Protein AF-A0A846BV62-F1 (afdb_monomer)

Sequence (103 aa):
MFRSAAAGIMDRGGANLGDKTLLDALVPAADAFEQTIKNGGNTQQSIDTAAKAAREQVEETKAWIAKRGRASYTGERSKDTYDAGAVAVATMFENVAAAWEKS

Mean predicted aligned error: 2.76 Å

pLDDT: mean 95.73, std 4.87, range [63.97, 98.69]

Solvent-accessible surface area (backbone atoms only — not comparable to full-atom values): 5158 Å² total; per-residue (Å²): 109,58,60,59,50,48,50,52,47,29,70,75,67,75,55,56,79,82,25,52,42,33,53,47,8,46,48,46,15,35,52,36,25,54,49,31,45,74,71,70,43,51,73,66,59,13,38,45,44,13,16,49,38,6,44,55,32,37,62,62,45,14,71,37,54,24,71,45,74,81,52,26,78,53,36,76,72,26,32,75,38,70,46,68,49,11,47,51,46,16,52,50,35,45,51,50,34,65,53,52,76,75,106

Radius of gyration: 14.0 Å; Cα contacts (8 Å, |Δi|>4): 159; chains: 1; bounding box: 35×24×35 Å

Foldseek 3Di:
DLVVVLVVCCVVFVDDAQQQALSLLSVQLVVQLVVCVVVVHDNLNSLVSSLVRLVVSQVVSLQGFHNDDPSNVVGNVSHNPGHPSSVVNSVVSVVVSVVVVVD

Nearest PDB structures (foldseek):
  3pnl-assembly1_B  TM=9.749E-01  e=7.934E-06  Escherichia coli K-12
  7w7h-assembly1_A  TM=8.579E-01  e=2.682E-01  Streptococcus suis 05ZYH33
  7w7h-assembly1_B  TM=8.682E-01  e=5.930E-01  Streptococcus suis 05ZYH33

Secondary structure (DSSP, 8-state):
-HHHHHHHHHHHH---TTSSSTHHHHHHHHHHHHHHHHTT--HHHHHHHHHHHHHHHHHHHTTSPP-STGGGGGGGGGTTS--HHHHHHHHHHHHHHHHHTT-

Structure (mmCIF, N/CA/C/O backbone):
data_AF-A0A846BV62-F1
#
_entry.id   AF-A0A846BV62-F1
#
loop_
_atom_site.group_PDB
_atom_site.id
_atom_site.type_symbol
_atom_site.label_atom_id
_atom_site.label_alt_id
_atom_site.label_comp_id
_atom_site.label_asym_id
_atom_site.label_entity_id
_atom_site.label_seq_id
_atom_site.pdbx_PDB_ins_code
_atom_site.Cartn_x
_atom_site.Cartn_y
_atom_site.Cartn_z
_atom_site.occupancy
_atom_site.B_iso_or_equiv
_atom_site.auth_seq_id
_atom_site.auth_comp_id
_atom_site.auth_asym_id
_atom_site.auth_atom_id
_atom_site.pdbx_PDB_model_num
ATOM 1 N N . MET A 1 1 ? -14.038 -4.929 -0.056 1.00 85.62 1 MET A N 1
ATOM 2 C CA . MET A 1 1 ? -13.861 -3.767 -0.959 1.00 85.62 1 MET A CA 1
ATOM 3 C C . MET A 1 1 ? -12.421 -3.663 -1.457 1.00 85.62 1 MET A C 1
ATOM 5 O O . MET A 1 1 ? -12.215 -3.833 -2.651 1.00 85.62 1 MET A O 1
ATOM 9 N N . PHE A 1 2 ? -11.428 -3.455 -0.581 1.00 92.88 2 PHE A N 1
ATOM 10 C CA . PHE A 1 2 ? -10.023 -3.263 -0.987 1.00 92.88 2 PHE A CA 1
ATOM 11 C C . PHE A 1 2 ? -9.422 -4.455 -1.744 1.00 92.88 2 PHE A C 1
ATOM 13 O O . PHE A 1 2 ? -8.813 -4.259 -2.792 1.00 92.88 2 PHE A O 1
ATOM 20 N N . ARG A 1 3 ? -9.688 -5.691 -1.299 1.00 94.31 3 ARG A N 1
ATOM 21 C CA . ARG A 1 3 ? -9.273 -6.912 -2.012 1.00 94.31 3 ARG A CA 1
ATOM 22 C C . ARG A 1 3 ? -9.745 -6.951 -3.460 1.00 94.31 3 ARG A C 1
ATOM 24 O O . ARG A 1 3 ? -8.968 -7.233 -4.363 1.00 94.31 3 ARG A O 1
ATOM 31 N N . SER A 1 4 ? -11.025 -6.661 -3.673 1.00 95.31 4 SER A N 1
ATOM 32 C CA . SER A 1 4 ? -11.635 -6.661 -5.002 1.00 95.31 4 SER A CA 1
ATOM 33 C C . SER A 1 4 ? -11.064 -5.546 -5.876 1.00 95.31 4 SER A C 1
ATOM 35 O O . SER A 1 4 ? -10.833 -5.769 -7.059 1.00 95.31 4 SER A O 1
ATOM 37 N N . ALA A 1 5 ? -10.783 -4.372 -5.298 1.00 94.56 5 ALA A N 1
ATOM 38 C CA . ALA A 1 5 ? -10.101 -3.292 -6.006 1.00 94.56 5 ALA A CA 1
ATOM 39 C C . ALA A 1 5 ? -8.691 -3.716 -6.450 1.00 94.56 5 ALA A C 1
ATOM 41 O O . ALA A 1 5 ? -8.346 -3.545 -7.616 1.00 94.56 5 ALA A O 1
ATOM 42 N N . ALA A 1 6 ? -7.909 -4.339 -5.561 1.00 95.44 6 ALA A N 1
ATOM 43 C CA . ALA A 1 6 ? -6.589 -4.859 -5.906 1.00 95.44 6 ALA A CA 1
ATOM 44 C C . ALA A 1 6 ? -6.662 -5.922 -7.013 1.00 95.44 6 ALA A C 1
ATOM 46 O O . ALA A 1 6 ? -5.917 -5.836 -7.985 1.00 95.44 6 ALA A O 1
ATOM 47 N N . ALA A 1 7 ? -7.599 -6.873 -6.915 1.00 95.62 7 ALA A N 1
ATOM 48 C 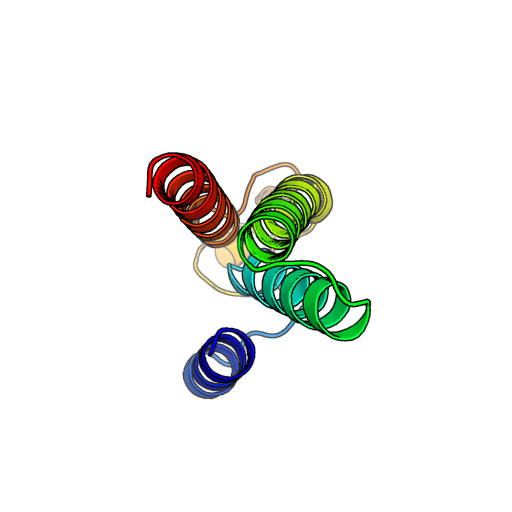CA . ALA A 1 7 ? -7.826 -7.890 -7.943 1.00 95.62 7 ALA A CA 1
ATOM 49 C C . ALA A 1 7 ? -8.169 -7.277 -9.309 1.00 95.62 7 ALA A C 1
ATOM 51 O O . ALA A 1 7 ? -7.576 -7.658 -10.312 1.00 95.62 7 ALA A O 1
ATOM 52 N N . GLY A 1 8 ? -9.059 -6.281 -9.347 1.00 96.69 8 GLY A N 1
ATOM 53 C CA . GLY A 1 8 ? -9.401 -5.587 -10.590 1.00 96.69 8 GLY A CA 1
ATOM 54 C C . GLY A 1 8 ? -8.225 -4.812 -11.195 1.00 96.69 8 GLY A C 1
ATOM 55 O O . GLY A 1 8 ? -8.078 -4.765 -12.415 1.00 96.69 8 GLY A O 1
ATOM 56 N N . ILE A 1 9 ? -7.359 -4.224 -10.363 1.00 95.44 9 ILE A N 1
ATOM 57 C CA . ILE A 1 9 ? -6.149 -3.536 -10.838 1.00 95.44 9 ILE A CA 1
ATOM 58 C C . ILE A 1 9 ? -5.123 -4.539 -11.377 1.00 95.44 9 ILE A C 1
ATOM 60 O O . ILE A 1 9 ? -4.536 -4.281 -12.428 1.00 95.44 9 ILE A O 1
ATOM 64 N N . MET A 1 10 ? -4.930 -5.675 -10.700 1.00 95.38 10 MET A N 1
ATOM 65 C CA . MET A 1 10 ? -4.061 -6.761 -11.169 1.00 95.38 10 MET A CA 1
ATOM 66 C C . MET A 1 10 ? -4.530 -7.297 -12.526 1.00 95.38 10 MET A C 1
ATOM 68 O O . MET A 1 10 ? -3.737 -7.350 -13.463 1.00 95.38 10 MET A O 1
ATOM 72 N N . ASP A 1 11 ? -5.825 -7.596 -12.659 1.00 96.12 11 ASP A N 1
ATOM 73 C CA . ASP A 1 11 ? -6.426 -8.111 -13.896 1.00 96.12 11 ASP A CA 1
ATOM 74 C C . ASP A 1 11 ? -6.290 -7.120 -15.064 1.00 96.12 11 ASP A C 1
ATOM 76 O O . ASP A 1 11 ? -5.852 -7.472 -16.159 1.00 96.12 11 ASP A O 1
ATOM 80 N N . ARG A 1 12 ? -6.567 -5.834 -14.819 1.00 94.75 12 ARG A N 1
ATOM 81 C CA . ARG A 1 12 ? -6.469 -4.797 -15.856 1.00 94.75 12 ARG A CA 1
ATOM 82 C C . ARG A 1 12 ? -5.029 -4.437 -16.227 1.00 94.75 12 ARG A C 1
ATOM 84 O O . ARG A 1 12 ? -4.763 -4.095 -17.378 1.00 94.75 12 ARG A O 1
ATOM 91 N N . GLY A 1 13 ? -4.133 -4.389 -15.244 1.00 89.94 13 GLY A N 1
ATOM 92 C CA . GLY A 1 13 ? -2.787 -3.831 -15.383 1.00 89.94 13 GLY A CA 1
ATOM 93 C C . GLY A 1 13 ? -1.681 -4.863 -15.600 1.00 89.94 13 GLY A C 1
ATOM 94 O O . GLY A 1 13 ? -0.580 -4.484 -15.998 1.00 89.94 13 GLY A O 1
ATOM 95 N N . GLY A 1 14 ? -1.939 -6.145 -15.321 1.00 92.06 14 GLY A N 1
ATOM 96 C CA . GLY A 1 14 ? -0.954 -7.229 -15.405 1.00 92.06 14 GLY A CA 1
ATOM 97 C C . GLY A 1 14 ? 0.235 -7.088 -14.443 1.00 92.06 14 GLY A C 1
ATOM 98 O O . GLY A 1 14 ? 1.265 -7.742 -14.637 1.00 92.06 14 GLY A O 1
ATOM 99 N N . ALA A 1 15 ? 0.125 -6.198 -13.455 1.00 94.81 15 ALA A N 1
ATOM 100 C CA . ALA A 1 15 ? 1.103 -6.017 -12.391 1.00 94.81 15 ALA A CA 1
ATOM 101 C C . ALA A 1 15 ? 0.781 -6.953 -11.222 1.00 94.81 15 ALA A C 1
ATOM 103 O O . ALA A 1 15 ? -0.386 -7.233 -10.957 1.00 94.81 15 ALA A O 1
ATOM 104 N N . ASN A 1 16 ? 1.818 -7.403 -10.526 1.00 95.38 16 ASN A N 1
ATOM 105 C CA . ASN A 1 16 ? 1.723 -8.266 -9.354 1.00 95.38 16 ASN A CA 1
ATOM 106 C C . ASN A 1 16 ? 2.412 -7.618 -8.148 1.00 95.38 16 ASN A C 1
ATOM 108 O O . ASN A 1 16 ? 3.124 -6.620 -8.278 1.00 95.38 16 ASN A O 1
ATOM 112 N N . LEU A 1 17 ? 2.235 -8.223 -6.972 1.00 96.25 17 LEU A N 1
ATOM 113 C CA . LEU A 1 17 ? 3.092 -7.924 -5.826 1.00 96.25 17 LEU A CA 1
ATOM 114 C C . LEU A 1 17 ? 4.564 -8.176 -6.173 1.00 96.25 17 LEU A C 1
ATOM 116 O O . LEU A 1 17 ? 4.903 -9.166 -6.825 1.00 96.25 17 LEU A O 1
ATOM 120 N N . GLY A 1 18 ? 5.437 -7.281 -5.725 1.00 96.56 18 GLY A N 1
ATOM 121 C CA . GLY A 1 18 ? 6.864 -7.310 -6.024 1.00 96.56 18 GLY A CA 1
ATOM 122 C C . GLY A 1 18 ? 7.254 -6.612 -7.329 1.00 96.56 18 GLY A C 1
ATOM 123 O O . GLY A 1 18 ? 8.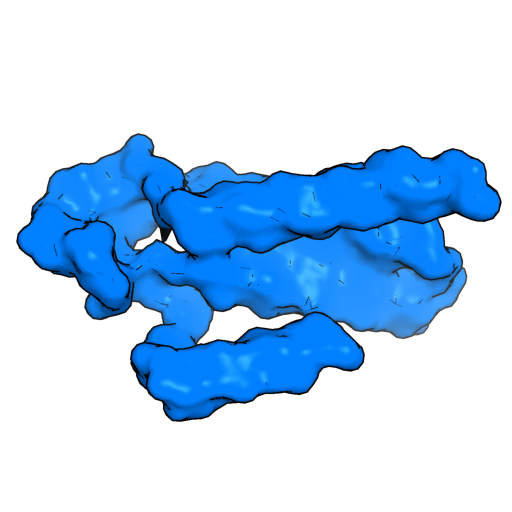428 -6.677 -7.709 1.00 96.56 18 GLY A O 1
ATOM 124 N N . ASP A 1 19 ? 6.313 -5.972 -8.032 1.00 97.25 19 ASP A N 1
ATOM 125 C CA . ASP A 1 19 ? 6.594 -5.223 -9.267 1.00 97.25 19 ASP A CA 1
ATOM 126 C C . ASP A 1 19 ? 6.975 -3.753 -9.025 1.00 97.25 19 ASP A C 1
ATOM 128 O O . ASP A 1 19 ? 7.374 -3.072 -9.979 1.00 97.25 19 ASP A O 1
ATOM 132 N N . LYS A 1 20 ? 6.901 -3.291 -7.766 1.00 97.69 20 LYS A N 1
ATOM 133 C CA . LYS A 1 20 ? 7.092 -1.902 -7.324 1.00 97.69 20 LYS A CA 1
ATOM 134 C C . LYS A 1 20 ? 6.053 -0.977 -7.958 1.00 97.69 20 LYS A C 1
ATOM 136 O O . LYS A 1 20 ? 6.350 -0.156 -8.824 1.00 97.69 20 LYS A O 1
ATOM 141 N N . THR A 1 21 ? 4.809 -1.166 -7.543 1.00 97.75 21 THR A N 1
ATOM 142 C CA . THR A 1 21 ? 3.633 -0.423 -8.000 1.00 97.75 21 THR A CA 1
ATOM 143 C C . THR A 1 21 ? 2.712 -0.099 -6.825 1.00 97.75 21 THR A C 1
ATOM 145 O O . THR A 1 21 ? 2.919 -0.554 -5.702 1.00 97.75 21 THR A O 1
ATOM 148 N N . LEU A 1 22 ? 1.605 0.598 -7.098 1.00 97.31 22 LEU A N 1
ATOM 149 C CA . LEU A 1 22 ? 0.557 0.856 -6.106 1.00 97.31 22 LEU A CA 1
ATOM 150 C C . LEU A 1 22 ? 0.029 -0.410 -5.406 1.00 97.31 22 LEU A C 1
ATOM 152 O O . LEU A 1 22 ? -0.470 -0.320 -4.286 1.00 97.31 22 LEU A O 1
ATOM 156 N N . LEU A 1 23 ? 0.110 -1.578 -6.058 1.00 98.19 23 LEU A N 1
ATOM 157 C CA . LEU A 1 23 ? -0.349 -2.849 -5.493 1.00 98.19 23 LEU A CA 1
ATOM 158 C C . LEU A 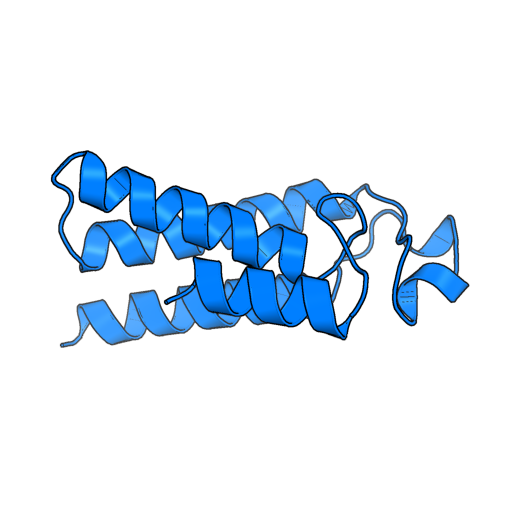1 23 ? 0.443 -3.240 -4.246 1.00 98.19 23 LEU A C 1
ATOM 160 O O . LEU A 1 23 ? -0.140 -3.815 -3.329 1.00 98.19 23 LEU A O 1
ATOM 164 N N . ASP A 1 24 ? 1.724 -2.873 -4.193 1.00 98.25 24 ASP A N 1
ATOM 165 C CA . ASP A 1 24 ? 2.606 -3.171 -3.065 1.00 98.25 24 ASP A CA 1
ATOM 166 C C . ASP A 1 24 ? 2.215 -2.390 -1.803 1.00 98.25 24 ASP A C 1
ATOM 168 O O . ASP A 1 24 ? 2.505 -2.828 -0.701 1.00 98.25 24 ASP A O 1
ATOM 172 N N . ALA A 1 25 ? 1.471 -1.288 -1.937 1.00 98.38 25 ALA A N 1
ATOM 173 C CA . ALA A 1 25 ? 0.834 -0.619 -0.803 1.00 98.38 25 ALA A CA 1
ATOM 174 C C . ALA A 1 25 ? -0.614 -1.096 -0.585 1.00 98.38 25 ALA A C 1
ATOM 176 O O . ALA A 1 25 ? -1.039 -1.316 0.548 1.00 98.38 25 ALA A O 1
ATOM 177 N N . LEU A 1 26 ? -1.389 -1.270 -1.663 1.00 98.44 26 LEU A N 1
ATOM 178 C CA . LEU A 1 26 ? -2.823 -1.568 -1.580 1.00 98.44 26 LEU A CA 1
ATOM 179 C C . LEU A 1 26 ? -3.118 -2.968 -1.028 1.00 98.44 26 LEU A C 1
ATOM 181 O O . LEU A 1 26 ? -4.062 -3.126 -0.252 1.00 98.44 26 LEU 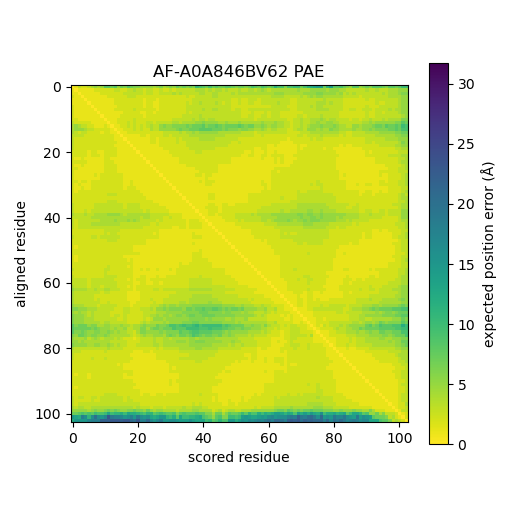A O 1
ATOM 185 N N . VAL A 1 27 ? -2.363 -3.987 -1.445 1.00 98.31 27 VAL A N 1
ATOM 186 C CA . VAL A 1 27 ? -2.616 -5.364 -1.000 1.00 98.31 27 VAL A CA 1
ATOM 187 C C . VAL A 1 27 ? -2.267 -5.535 0.480 1.00 98.31 27 VAL A C 1
ATOM 189 O O . VAL A 1 27 ? -3.147 -5.995 1.208 1.00 98.31 27 VAL A O 1
ATOM 192 N N . PRO A 1 28 ? -1.099 -5.082 0.976 1.00 98.38 28 PRO A N 1
ATOM 193 C CA . PRO A 1 28 ? -0.788 -5.172 2.403 1.00 98.38 28 PRO A CA 1
ATOM 194 C C . PRO A 1 28 ? -1.738 -4.348 3.278 1.00 98.38 28 PRO A C 1
ATOM 196 O O . PRO A 1 28 ? -2.109 -4.790 4.364 1.00 98.38 28 PRO A O 1
ATOM 199 N N . ALA A 1 29 ? -2.224 -3.202 2.790 1.00 98.44 29 ALA A N 1
ATOM 200 C CA . ALA A 1 29 ? -3.283 -2.452 3.466 1.00 98.44 29 ALA A CA 1
ATOM 201 C C . ALA A 1 29 ? -4.593 -3.254 3.567 1.00 98.44 29 ALA A C 1
ATOM 203 O O . ALA A 1 29 ? -5.228 -3.283 4.622 1.00 98.44 29 ALA A O 1
ATOM 204 N N . ALA A 1 30 ? -4.994 -3.933 2.486 1.00 98.12 30 ALA A N 1
ATOM 205 C CA . ALA A 1 30 ? -6.172 -4.797 2.480 1.00 98.12 30 ALA A CA 1
ATOM 206 C C . ALA A 1 30 ? -6.009 -6.005 3.419 1.00 98.12 30 ALA A C 1
ATOM 208 O O . ALA A 1 30 ? -6.949 -6.337 4.142 1.00 98.12 30 ALA A O 1
ATOM 209 N N . ASP A 1 31 ? -4.826 -6.629 3.436 1.00 98.19 31 ASP A N 1
ATOM 210 C CA . ASP A 1 31 ? -4.482 -7.729 4.346 1.00 98.19 31 ASP A CA 1
ATOM 211 C C . ASP A 1 31 ? -4.598 -7.288 5.808 1.00 98.19 31 ASP A C 1
ATOM 213 O O . ASP A 1 31 ? -5.298 -7.927 6.596 1.00 98.19 31 ASP A O 1
ATOM 217 N N . ALA A 1 32 ? -3.969 -6.162 6.152 1.00 98.25 32 ALA A N 1
ATOM 218 C CA . ALA A 1 32 ? -3.996 -5.594 7.493 1.00 98.25 32 ALA A CA 1
ATOM 219 C C . ALA A 1 32 ? -5.420 -5.241 7.943 1.00 98.25 32 ALA A C 1
ATOM 221 O O . ALA A 1 32 ? -5.828 -5.617 9.042 1.00 98.25 32 ALA A O 1
ATOM 222 N N . PHE A 1 33 ? -6.202 -4.586 7.079 1.00 97.81 33 PHE A N 1
ATOM 223 C CA . PHE A 1 33 ? -7.600 -4.264 7.360 1.00 97.81 33 PHE A CA 1
ATOM 224 C C . PHE A 1 33 ? -8.416 -5.525 7.680 1.00 97.81 33 PHE A C 1
ATOM 226 O O . PHE A 1 33 ? -9.097 -5.601 8.703 1.00 97.81 33 PHE A O 1
ATOM 233 N N . GLU A 1 34 ? -8.351 -6.533 6.806 1.00 97.44 34 GLU A N 1
ATOM 234 C CA . GLU A 1 34 ? -9.111 -7.776 6.961 1.00 97.44 34 GLU A CA 1
ATOM 235 C C . GLU A 1 34 ? -8.673 -8.562 8.200 1.00 97.44 34 GLU A C 1
ATOM 237 O O . GLU A 1 34 ? -9.515 -9.147 8.884 1.00 97.44 34 GLU A O 1
ATOM 242 N N . GLN A 1 35 ? -7.375 -8.570 8.508 1.00 98.12 35 GLN A N 1
ATOM 243 C CA . GLN 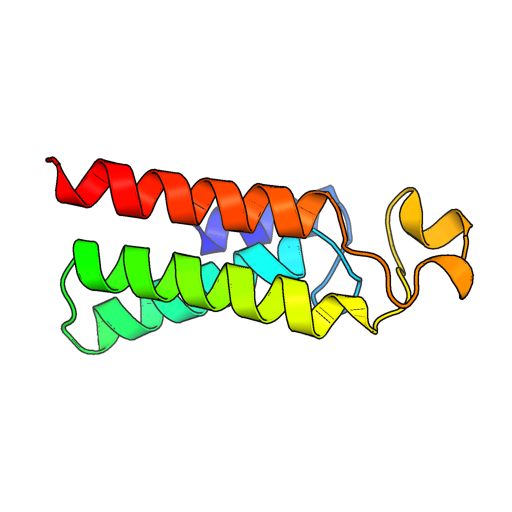A 1 35 ? -6.844 -9.254 9.679 1.00 98.12 35 GLN A CA 1
ATOM 244 C C . GLN A 1 35 ? -7.288 -8.584 10.983 1.00 98.12 35 GLN A C 1
ATOM 246 O O . GLN A 1 35 ? -7.678 -9.286 11.917 1.00 98.12 35 GLN A O 1
ATOM 251 N N . THR A 1 36 ? -7.287 -7.250 11.051 1.00 98.19 36 THR A N 1
ATOM 252 C CA . THR A 1 36 ? -7.752 -6.523 12.240 1.00 98.19 36 THR A CA 1
ATOM 253 C C . THR A 1 36 ? -9.234 -6.783 12.504 1.00 98.19 36 THR A C 1
ATOM 255 O O . THR A 1 36 ? -9.591 -7.113 13.635 1.00 98.19 36 THR A O 1
ATOM 258 N N . ILE A 1 37 ? -10.082 -6.762 11.468 1.00 96.62 37 ILE A N 1
ATOM 259 C CA . ILE A 1 37 ? -11.505 -7.120 11.599 1.00 96.62 37 ILE A CA 1
ATOM 260 C C . ILE A 1 37 ? -11.672 -8.569 12.081 1.00 96.62 37 ILE A C 1
ATOM 262 O O . ILE A 1 37 ? -12.437 -8.825 13.010 1.00 96.62 37 ILE A O 1
ATOM 266 N N . LYS A 1 38 ? -10.942 -9.528 11.490 1.00 97.38 38 LYS A N 1
ATOM 267 C CA . LYS A 1 38 ? -10.993 -10.945 11.906 1.00 97.38 38 LYS A CA 1
ATOM 268 C C . LYS A 1 38 ? -10.601 -11.143 13.370 1.00 97.38 38 LYS A C 1
ATOM 270 O O . LYS A 1 38 ? -11.139 -12.030 14.024 1.00 97.38 38 LYS A O 1
ATOM 275 N N . ASN A 1 39 ? -9.700 -10.309 13.880 1.00 97.94 39 ASN A N 1
ATOM 276 C CA . ASN A 1 39 ? -9.237 -10.342 15.264 1.00 97.94 39 ASN A CA 1
ATOM 277 C C . ASN A 1 39 ? -10.162 -9.580 16.237 1.00 97.94 39 ASN A C 1
ATOM 279 O O . ASN A 1 39 ? -9.807 -9.411 17.401 1.00 97.94 39 ASN A O 1
ATOM 283 N N . GLY A 1 40 ? -11.334 -9.118 15.787 1.00 97.69 40 GLY A N 1
ATOM 284 C CA . GLY A 1 40 ? -12.302 -8.396 16.617 1.00 97.69 40 GLY A CA 1
ATOM 285 C C . GLY A 1 40 ? -12.002 -6.906 16.789 1.00 97.69 40 GLY A C 1
ATOM 286 O O . GLY A 1 40 ? -12.607 -6.261 17.644 1.00 97.69 40 GLY A O 1
ATOM 287 N N . GLY A 1 41 ? -11.082 -6.351 15.997 1.00 96.94 41 GLY A N 1
ATOM 288 C CA . GLY A 1 41 ? -10.835 -4.915 15.958 1.00 96.94 41 GLY A CA 1
ATOM 289 C C . GLY A 1 41 ? -12.019 -4.150 15.369 1.00 96.94 41 GLY A C 1
ATOM 290 O O . GLY A 1 41 ? -12.778 -4.662 14.544 1.00 96.94 41 GLY A O 1
ATOM 291 N N . ASN A 1 42 ? -12.180 -2.901 15.795 1.00 95.44 42 ASN A N 1
ATOM 292 C CA . ASN A 1 42 ? -13.220 -2.023 15.271 1.00 95.44 42 ASN A CA 1
ATOM 293 C C . ASN A 1 42 ? -12.804 -1.375 13.934 1.00 95.44 42 ASN A C 1
ATOM 295 O O . ASN A 1 42 ? -11.686 -1.558 13.439 1.00 95.44 42 ASN A O 1
ATOM 299 N N . THR A 1 43 ? -13.718 -0.609 13.333 1.00 94.06 43 THR A N 1
ATOM 300 C CA . THR A 1 43 ? -13.485 0.048 12.041 1.00 94.06 43 THR A CA 1
ATOM 301 C C . THR A 1 43 ? -12.295 1.005 12.076 1.00 94.06 43 THR A C 1
ATOM 303 O O . THR A 1 43 ? -11.446 0.905 11.195 1.00 94.06 43 THR A O 1
ATOM 306 N N . GLN A 1 44 ? -12.189 1.865 13.096 1.00 95.88 44 GLN A N 1
ATOM 307 C CA . GLN A 1 44 ? -11.077 2.813 13.231 1.00 95.88 44 GLN A CA 1
ATOM 308 C C . GLN A 1 44 ? -9.734 2.075 13.281 1.00 95.88 44 GLN A C 1
ATOM 310 O O . GLN A 1 44 ? -8.877 2.297 12.433 1.00 95.88 44 GLN A O 1
ATOM 315 N N . GLN A 1 45 ? -9.604 1.096 14.181 1.00 97.31 45 GLN A N 1
ATOM 316 C CA . GLN A 1 45 ? -8.395 0.276 14.316 1.00 97.31 45 GLN A CA 1
ATOM 317 C C . GLN A 1 45 ? -8.014 -0.412 13.001 1.00 97.31 45 GLN A C 1
ATOM 319 O O . GLN A 1 45 ? -6.834 -0.539 12.670 1.00 97.31 45 GLN A O 1
ATOM 324 N N . SER A 1 46 ? -9.011 -0.872 12.244 1.00 97.62 46 SER A N 1
ATOM 325 C CA . SER A 1 46 ? -8.788 -1.552 10.968 1.00 97.62 46 SER A CA 1
ATOM 326 C C . SER A 1 46 ? -8.274 -0.596 9.894 1.00 97.62 46 SER A C 1
ATOM 328 O O . SER A 1 46 ? -7.368 -0.962 9.147 1.00 97.62 46 SER A O 1
ATOM 330 N N . ILE A 1 47 ? -8.802 0.630 9.837 1.00 97.19 47 ILE A N 1
ATOM 331 C CA . ILE A 1 47 ? -8.335 1.673 8.915 1.00 97.19 47 ILE A CA 1
ATOM 332 C C . ILE A 1 47 ? -6.926 2.146 9.306 1.00 97.19 47 ILE A C 1
ATOM 334 O O . ILE A 1 47 ? -6.065 2.238 8.432 1.00 97.19 47 ILE A O 1
ATOM 338 N N . ASP A 1 48 ? -6.654 2.356 10.597 1.00 98.12 48 ASP A N 1
ATOM 339 C CA . ASP A 1 48 ? -5.334 2.782 11.084 1.00 98.12 48 ASP A CA 1
ATOM 340 C C . ASP A 1 48 ? -4.253 1.747 10.762 1.00 98.12 48 ASP A C 1
ATOM 342 O O . ASP A 1 48 ? -3.173 2.078 10.266 1.00 98.12 48 ASP A O 1
ATOM 346 N N . THR A 1 49 ? -4.556 0.465 10.992 1.00 98.25 49 THR A N 1
ATOM 347 C CA . THR A 1 49 ? -3.620 -0.627 10.690 1.00 98.25 49 THR A CA 1
ATOM 348 C C . THR A 1 49 ? -3.383 -0.735 9.181 1.00 98.25 49 THR A C 1
ATOM 350 O O . THR A 1 49 ? -2.251 -0.957 8.755 1.00 98.25 49 THR A O 1
ATOM 353 N N . ALA A 1 50 ? -4.418 -0.527 8.361 1.00 98.38 50 ALA A N 1
ATOM 354 C CA . ALA A 1 50 ? -4.291 -0.507 6.906 1.00 98.38 50 ALA A CA 1
ATOM 355 C C . ALA A 1 50 ? -3.402 0.646 6.414 1.00 98.38 50 ALA A C 1
ATOM 357 O O . ALA A 1 50 ? -2.523 0.427 5.580 1.00 98.38 50 ALA A O 1
ATOM 358 N N . ALA A 1 51 ? -3.586 1.855 6.958 1.00 98.56 51 ALA A N 1
ATOM 359 C CA . ALA A 1 51 ? -2.75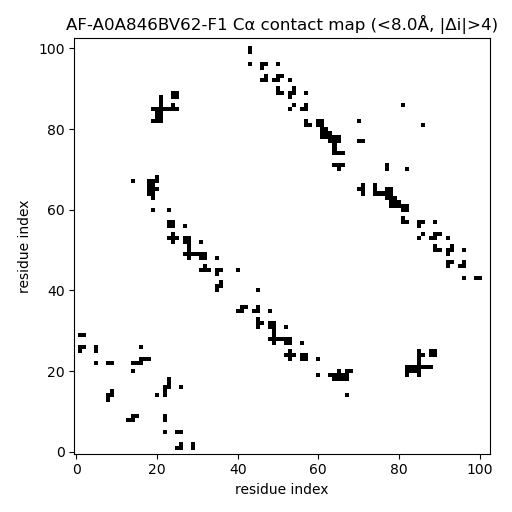8 3.018 6.643 1.00 98.56 51 ALA A CA 1
ATOM 360 C C . ALA A 1 51 ? -1.290 2.791 7.014 1.00 98.56 51 ALA A C 1
ATOM 362 O O . ALA A 1 51 ? -0.396 3.028 6.198 1.00 98.56 51 ALA A O 1
ATOM 363 N N . LYS A 1 52 ? -1.044 2.247 8.211 1.00 98.69 52 LYS A N 1
ATOM 364 C CA . LYS A 1 52 ? 0.300 1.887 8.664 1.00 98.69 52 LYS A CA 1
ATOM 365 C C . LYS A 1 52 ? 0.953 0.854 7.741 1.00 98.69 52 LYS A C 1
ATOM 367 O O . LYS A 1 52 ? 2.070 1.083 7.286 1.00 98.69 52 LYS A O 1
ATOM 372 N N . ALA A 1 53 ? 0.249 -0.230 7.414 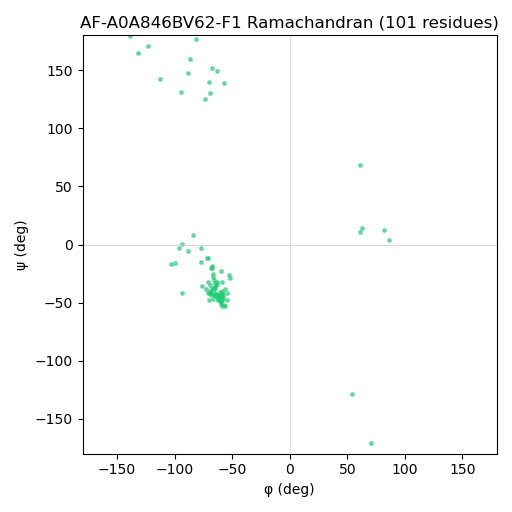1.00 98.62 53 ALA A N 1
ATOM 373 C CA . ALA A 1 53 ? 0.768 -1.277 6.535 1.00 98.62 53 ALA A CA 1
ATOM 374 C C . ALA A 1 53 ? 1.106 -0.743 5.132 1.00 98.62 53 ALA A C 1
ATOM 376 O O . ALA A 1 53 ? 2.155 -1.071 4.581 1.00 98.62 53 ALA A O 1
ATOM 377 N N . ALA A 1 54 ? 0.261 0.133 4.573 1.00 98.62 54 ALA A N 1
ATOM 378 C CA . ALA A 1 54 ? 0.542 0.793 3.300 1.00 98.62 54 ALA A CA 1
ATOM 379 C C . ALA A 1 54 ? 1.836 1.622 3.362 1.00 98.62 54 ALA A C 1
ATOM 381 O O . ALA A 1 54 ? 2.674 1.530 2.466 1.00 98.62 54 ALA A O 1
ATOM 382 N N . ARG A 1 55 ? 2.013 2.425 4.421 1.00 98.62 55 ARG A N 1
ATOM 383 C CA . ARG A 1 55 ? 3.191 3.287 4.601 1.00 98.62 55 ARG A CA 1
ATOM 384 C C . ARG A 1 55 ? 4.475 2.486 4.798 1.00 98.62 55 ARG A C 1
ATOM 386 O O . ARG A 1 55 ? 5.485 2.820 4.186 1.00 98.62 55 ARG A O 1
ATOM 393 N N . GLU A 1 56 ? 4.439 1.435 5.610 1.00 98.56 56 GLU A N 1
ATOM 394 C CA . GLU A 1 56 ? 5.594 0.555 5.830 1.00 98.56 56 GLU A CA 1
ATOM 395 C C . GLU A 1 56 ? 6.069 -0.074 4.514 1.00 98.56 56 GLU A C 1
ATOM 397 O O . GLU A 1 56 ? 7.267 -0.100 4.232 1.00 98.56 56 GLU A O 1
ATOM 402 N N . GLN A 1 57 ? 5.135 -0.471 3.651 1.00 98.06 57 GLN A N 1
ATOM 403 C CA . GLN A 1 57 ? 5.459 -1.036 2.342 1.00 98.06 57 GLN A CA 1
ATOM 404 C C . GLN A 1 57 ? 6.018 -0.015 1.351 1.00 98.06 57 GLN A C 1
ATOM 406 O O . GLN A 1 57 ? 6.889 -0.343 0.545 1.00 98.06 57 GLN A O 1
ATOM 411 N N . VAL A 1 58 ? 5.600 1.252 1.419 1.00 98.31 58 VAL A N 1
ATOM 412 C CA . VAL A 1 58 ? 6.249 2.321 0.639 1.00 98.31 58 VAL A CA 1
ATOM 413 C C . VAL A 1 58 ? 7.736 2.435 0.991 1.00 98.31 58 VAL A C 1
ATOM 415 O O . VAL A 1 58 ? 8.564 2.591 0.091 1.00 98.31 58 VAL A O 1
ATOM 418 N N . GLU A 1 59 ? 8.089 2.336 2.275 1.00 98.12 59 GLU A N 1
ATOM 419 C CA . GLU A 1 59 ? 9.492 2.377 2.703 1.00 98.12 59 GLU A CA 1
ATOM 420 C C . GLU A 1 59 ? 10.250 1.105 2.306 1.00 98.12 59 GLU A C 1
ATOM 422 O O . GLU A 1 59 ? 11.366 1.199 1.795 1.00 98.12 59 GLU A O 1
ATOM 427 N N . GLU A 1 60 ? 9.641 -0.074 2.458 1.00 97.69 60 GLU A N 1
ATOM 428 C CA . GLU A 1 60 ? 10.253 -1.349 2.063 1.00 97.69 60 GLU A CA 1
ATOM 429 C C . GLU A 1 60 ? 10.559 -1.391 0.556 1.00 97.69 60 GLU A C 1
ATOM 431 O O . GLU A 1 60 ? 11.678 -1.697 0.128 1.00 97.69 60 GLU A O 1
ATOM 436 N N . THR A 1 61 ? 9.582 -1.005 -0.266 1.00 97.50 61 THR A N 1
ATOM 437 C CA . THR A 1 61 ? 9.684 -1.053 -1.731 1.00 97.50 61 THR A CA 1
ATOM 438 C C . THR A 1 61 ? 10.630 -0.001 -2.314 1.00 97.50 61 THR A C 1
ATOM 440 O O . THR A 1 61 ? 11.019 -0.086 -3.487 1.00 97.50 61 THR A O 1
ATOM 443 N N . LYS A 1 62 ? 11.079 0.978 -1.517 1.00 97.19 62 LYS A N 1
ATOM 444 C CA . LYS A 1 62 ? 12.057 1.991 -1.937 1.00 97.19 62 LYS A CA 1
ATOM 445 C C . LYS A 1 62 ? 13.332 1.349 -2.485 1.00 97.19 62 LYS A C 1
ATOM 447 O O . LYS A 1 62 ? 13.805 1.763 -3.540 1.00 97.19 62 LYS A O 1
ATOM 452 N N . ALA A 1 63 ? 13.826 0.289 -1.848 1.00 97.06 63 ALA A N 1
ATOM 453 C CA . ALA A 1 63 ? 15.047 -0.413 -2.253 1.00 97.06 63 ALA A CA 1
ATOM 454 C C . ALA A 1 63 ? 14.866 -1.343 -3.472 1.00 97.06 63 ALA A C 1
ATOM 456 O O . ALA A 1 63 ? 15.831 -1.967 -3.921 1.00 97.06 63 ALA A O 1
ATOM 457 N N . TRP A 1 64 ? 13.648 -1.480 -4.004 1.00 97.62 64 TRP A N 1
ATOM 458 C CA . TRP A 1 64 ? 13.355 -2.387 -5.117 1.00 97.62 64 TRP A CA 1
ATOM 459 C C . TRP A 1 64 ? 13.598 -1.730 -6.478 1.00 97.62 64 TRP A C 1
ATOM 461 O O . TRP A 1 64 ? 13.560 -0.506 -6.619 1.00 97.62 64 TRP A O 1
ATOM 471 N N . ILE A 1 65 ? 13.778 -2.560 -7.501 1.00 97.50 65 ILE A N 1
ATOM 472 C CA . ILE A 1 65 ? 13.816 -2.142 -8.906 1.00 97.50 65 ILE A CA 1
ATOM 473 C C . ILE A 1 65 ? 12.417 -2.312 -9.497 1.00 97.50 65 ILE A C 1
ATOM 475 O O . ILE A 1 65 ? 11.802 -3.369 -9.345 1.00 97.50 65 ILE A O 1
ATOM 479 N N . ALA A 1 66 ? 11.921 -1.286 -10.185 1.00 96.69 66 ALA A N 1
ATOM 480 C CA . ALA A 1 66 ? 10.610 -1.326 -10.815 1.00 96.69 66 ALA A CA 1
ATOM 481 C C . ALA A 1 66 ? 10.562 -2.293 -11.999 1.00 96.69 66 ALA A C 1
ATOM 483 O O . ALA A 1 66 ? 11.382 -2.219 -12.915 1.00 96.69 66 ALA A O 1
ATOM 484 N N . LYS A 1 67 ? 9.549 -3.166 -12.011 1.00 96.31 67 LYS A N 1
ATOM 485 C CA . LYS A 1 67 ? 9.313 -4.143 -13.089 1.00 96.31 67 LYS A CA 1
ATOM 486 C C . LYS A 1 67 ? 8.174 -3.728 -14.018 1.00 96.31 67 LYS A C 1
ATOM 488 O O . LYS A 1 67 ? 8.067 -4.242 -15.131 1.00 96.31 67 LYS A O 1
ATOM 493 N N . ARG A 1 68 ? 7.328 -2.789 -13.583 1.00 94.31 68 ARG A N 1
ATOM 494 C CA . ARG A 1 68 ? 6.162 -2.292 -14.327 1.00 94.31 68 ARG A CA 1
ATOM 495 C C . ARG A 1 68 ? 6.093 -0.763 -14.348 1.00 94.31 68 ARG A C 1
ATOM 497 O O . ARG A 1 68 ? 6.734 -0.071 -13.561 1.00 94.31 68 ARG A O 1
ATOM 504 N N . GLY A 1 69 ? 5.266 -0.240 -15.254 1.00 91.19 69 GLY A N 1
ATOM 505 C CA . GLY A 1 69 ? 5.003 1.194 -15.385 1.00 91.19 69 GLY A CA 1
ATOM 506 C C . GLY A 1 69 ? 6.185 1.994 -15.938 1.00 91.19 69 GLY A C 1
ATOM 507 O O . GLY A 1 69 ? 7.183 1.448 -16.389 1.00 91.19 69 GLY A O 1
ATOM 508 N N . ARG A 1 70 ? 6.081 3.327 -15.907 1.00 93.62 70 ARG A N 1
ATOM 509 C CA . ARG A 1 70 ? 7.134 4.214 -16.443 1.00 93.62 70 ARG A CA 1
ATOM 510 C C . ARG A 1 70 ? 8.436 4.147 -15.640 1.00 93.62 70 ARG A C 1
ATOM 512 O O . ARG A 1 70 ? 9.496 4.428 -16.186 1.00 93.62 70 ARG A O 1
ATOM 519 N N . ALA A 1 71 ? 8.357 3.771 -14.363 1.00 91.94 71 ALA A N 1
ATOM 520 C CA . ALA A 1 71 ? 9.524 3.603 -13.507 1.00 91.94 71 ALA A CA 1
ATOM 521 C C . ALA A 1 71 ? 10.417 2.441 -13.971 1.00 91.94 71 ALA A C 1
ATOM 523 O O . ALA A 1 71 ? 11.633 2.530 -13.836 1.00 91.94 71 ALA A O 1
ATOM 524 N N . SER A 1 72 ? 9.860 1.392 -14.591 1.00 93.06 72 SER A N 1
ATOM 525 C CA . SER A 1 72 ? 10.675 0.278 -15.092 1.00 93.06 72 SER A CA 1
ATOM 526 C C . SER A 1 72 ? 11.578 0.671 -16.265 1.00 93.06 72 SER A C 1
ATOM 528 O O . SER A 1 72 ? 12.566 -0.007 -16.534 1.00 93.06 72 SER A O 1
ATOM 530 N N . TYR A 1 73 ? 11.296 1.790 -16.944 1.00 94.12 73 TYR A N 1
ATOM 531 C CA . TYR A 1 73 ? 12.107 2.278 -18.065 1.00 94.12 73 TYR A CA 1
ATOM 532 C C . TYR A 1 73 ? 13.502 2.734 -17.629 1.00 94.12 73 TYR A C 1
ATOM 534 O O . TYR A 1 73 ? 14.407 2.818 -18.456 1.00 94.12 73 TYR A O 1
ATOM 542 N N . THR A 1 74 ? 13.687 3.044 -16.343 1.00 91.88 74 THR A N 1
ATOM 543 C CA . THR A 1 74 ? 14.969 3.508 -15.802 1.00 91.88 74 THR A CA 1
ATOM 544 C C . THR A 1 74 ? 15.798 2.384 -15.172 1.00 91.88 74 THR A C 1
ATOM 546 O O . THR A 1 74 ? 16.939 2.632 -14.774 1.00 91.88 74 THR A O 1
ATOM 549 N N . GLY A 1 75 ? 15.271 1.151 -15.121 1.00 92.62 75 GLY A N 1
ATOM 550 C CA . GLY A 1 75 ? 15.975 -0.030 -14.613 1.00 92.62 75 GLY A CA 1
ATOM 551 C C . GLY A 1 75 ? 16.523 0.187 -13.202 1.00 92.62 75 GLY A C 1
ATOM 552 O O . GLY A 1 75 ? 15.805 0.658 -12.323 1.00 92.62 75 GLY A O 1
ATOM 553 N N . GLU A 1 76 ? 17.813 -0.087 -12.998 1.00 94.00 76 GLU A N 1
ATOM 554 C CA . GLU A 1 76 ? 18.527 0.102 -11.720 1.00 94.00 76 GLU A CA 1
ATOM 555 C C . GLU A 1 76 ? 18.367 1.503 -11.115 1.00 94.00 76 GLU A C 1
ATOM 557 O O . GLU A 1 76 ? 18.371 1.661 -9.900 1.00 94.00 76 GLU A O 1
ATOM 562 N N . ARG A 1 77 ? 18.157 2.540 -11.935 1.00 92.81 77 ARG A N 1
ATOM 563 C CA . ARG A 1 77 ? 17.966 3.912 -11.435 1.00 92.81 77 ARG A CA 1
ATOM 564 C C . ARG A 1 77 ? 16.623 4.124 -10.732 1.00 92.81 77 ARG A C 1
ATOM 566 O O . ARG A 1 77 ? 16.429 5.171 -10.128 1.00 92.81 77 ARG A O 1
ATOM 573 N N . SER A 1 78 ? 15.689 3.179 -10.841 1.00 93.25 78 SER A N 1
ATOM 574 C CA . SER A 1 78 ? 14.438 3.182 -10.068 1.00 93.25 78 SER A CA 1
ATOM 575 C C . SER A 1 78 ? 14.633 2.728 -8.617 1.00 93.25 78 SER A C 1
ATOM 577 O O . SER A 1 78 ? 13.757 2.948 -7.774 1.00 93.25 78 SER A O 1
ATOM 579 N N . LYS A 1 79 ? 15.780 2.109 -8.316 1.00 95.69 79 LYS A N 1
ATOM 580 C CA . LYS A 1 79 ? 16.179 1.752 -6.962 1.00 95.69 79 LYS A CA 1
ATOM 581 C C . LYS A 1 79 ? 16.353 3.005 -6.103 1.00 95.69 79 LYS A C 1
ATOM 583 O O . LYS A 1 79 ? 16.654 4.088 -6.600 1.00 95.69 79 LYS A O 1
ATOM 588 N N . ASP A 1 80 ? 16.092 2.854 -4.811 1.00 96.00 80 ASP A N 1
ATOM 589 C CA . ASP A 1 80 ? 16.194 3.887 -3.775 1.00 96.00 80 ASP A CA 1
ATOM 590 C C . ASP A 1 80 ? 15.273 5.107 -3.982 1.00 96.00 80 ASP A C 1
ATOM 592 O O . ASP A 1 80 ? 15.351 6.099 -3.254 1.00 96.00 80 ASP A O 1
ATOM 596 N N . THR A 1 81 ? 14.333 5.000 -4.926 1.00 95.88 81 THR A N 1
ATOM 597 C CA . THR A 1 81 ? 13.283 5.984 -5.210 1.00 95.88 81 THR A CA 1
ATOM 598 C C . THR A 1 81 ? 11.920 5.406 -4.844 1.00 95.88 81 THR A C 1
ATOM 600 O O . THR A 1 81 ? 11.658 4.222 -5.065 1.00 95.88 81 THR A O 1
ATOM 603 N N . TYR A 1 82 ? 11.036 6.239 -4.300 1.00 97.50 82 TYR A N 1
ATOM 604 C CA . TYR A 1 82 ? 9.662 5.845 -3.991 1.00 97.50 82 TYR A CA 1
ATOM 605 C C . TYR A 1 82 ? 8.831 5.645 -5.265 1.00 97.50 82 TYR A C 1
ATOM 607 O O . TYR A 1 82 ? 8.915 6.447 -6.197 1.00 97.50 82 TYR A O 1
ATOM 615 N N . ASP A 1 83 ? 7.987 4.610 -5.287 1.00 97.69 83 ASP A N 1
ATOM 616 C CA . ASP A 1 83 ? 6.937 4.507 -6.303 1.00 97.69 83 ASP A CA 1
ATOM 617 C C . ASP A 1 83 ? 5.821 5.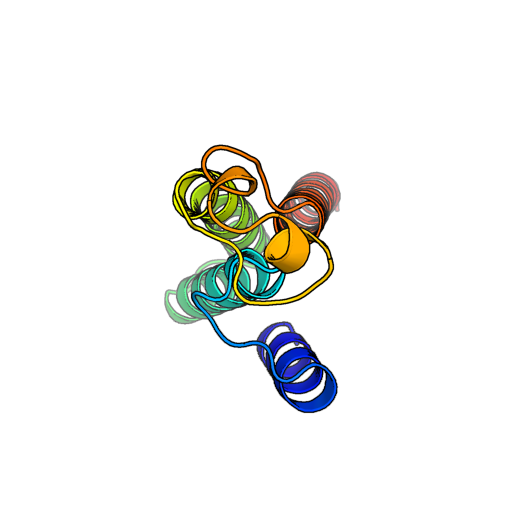514 -6.005 1.00 97.69 83 ASP A C 1
ATOM 619 O O . ASP A 1 83 ? 5.235 5.519 -4.922 1.00 97.69 83 ASP A O 1
ATOM 623 N N . ALA A 1 84 ? 5.498 6.363 -6.980 1.00 97.19 84 ALA A N 1
ATOM 624 C CA . ALA A 1 84 ? 4.476 7.391 -6.806 1.00 97.19 84 ALA A CA 1
ATOM 625 C C . ALA A 1 84 ? 3.076 6.789 -6.583 1.00 97.19 84 ALA A C 1
ATOM 627 O O . ALA A 1 84 ? 2.273 7.365 -5.851 1.00 97.19 84 ALA A O 1
ATOM 628 N N . GLY A 1 85 ? 2.786 5.633 -7.192 1.00 97.31 85 GLY A N 1
ATOM 629 C CA . GLY A 1 85 ? 1.518 4.930 -7.008 1.00 97.31 85 GLY A CA 1
ATOM 630 C C . GLY A 1 85 ? 1.361 4.392 -5.587 1.00 97.31 85 GLY A C 1
ATOM 631 O O . GLY A 1 85 ? 0.326 4.614 -4.960 1.00 97.31 85 GLY A O 1
ATOM 632 N N . ALA A 1 86 ? 2.399 3.742 -5.063 1.00 98.06 86 ALA A N 1
ATOM 633 C CA . ALA A 1 86 ? 2.442 3.240 -3.694 1.00 98.06 86 ALA A CA 1
ATOM 634 C C . ALA 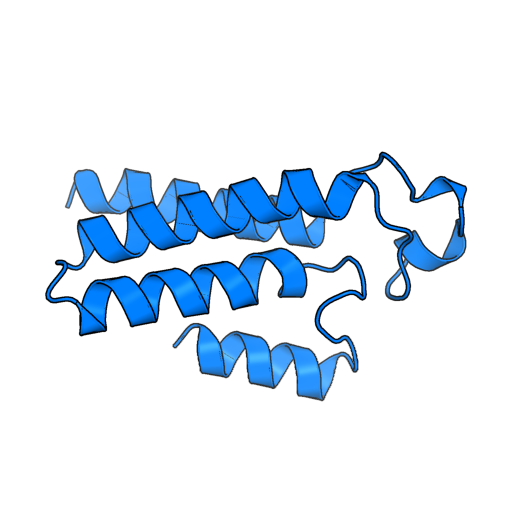A 1 86 ? 2.309 4.381 -2.671 1.00 98.06 86 ALA A C 1
ATOM 636 O O . ALA A 1 86 ? 1.479 4.298 -1.765 1.00 98.06 86 ALA A O 1
ATOM 637 N N . VAL A 1 87 ? 3.046 5.486 -2.863 1.00 98.56 87 VAL A N 1
ATOM 638 C CA . VAL A 1 87 ? 2.939 6.689 -2.014 1.00 98.56 87 VAL A CA 1
ATOM 639 C C . VAL A 1 87 ? 1.516 7.244 -2.021 1.00 98.56 87 VAL A C 1
ATOM 641 O O . VAL A 1 87 ? 0.971 7.530 -0.957 1.00 98.56 87 VAL A O 1
ATOM 644 N N . ALA A 1 88 ? 0.901 7.377 -3.200 1.00 98.44 88 ALA A N 1
ATOM 645 C CA . ALA A 1 88 ? -0.453 7.905 -3.322 1.00 98.44 88 ALA A CA 1
ATOM 646 C C . ALA A 1 88 ? -1.475 7.037 -2.573 1.00 98.44 88 ALA A C 1
ATOM 648 O O . ALA A 1 88 ? -2.317 7.576 -1.858 1.00 98.44 88 ALA A O 1
ATOM 649 N N . VAL A 1 89 ? -1.378 5.707 -2.688 1.00 98.31 89 VAL A N 1
ATOM 650 C CA . VAL A 1 89 ? -2.247 4.778 -1.951 1.00 98.31 89 VAL A CA 1
ATOM 651 C C . VAL A 1 89 ? -2.057 4.920 -0.442 1.00 98.31 89 VAL A C 1
ATOM 653 O O . VAL A 1 89 ? -3.050 5.060 0.269 1.00 98.31 89 VAL A O 1
ATOM 656 N N . ALA A 1 90 ? -0.815 4.940 0.050 1.00 98.62 90 ALA A N 1
ATOM 657 C CA . ALA A 1 90 ? -0.551 5.103 1.480 1.00 98.62 90 ALA A CA 1
ATOM 658 C C . ALA A 1 90 ? -1.145 6.415 2.015 1.00 98.62 90 ALA A C 1
ATOM 660 O O . ALA A 1 90 ? -1.869 6.410 3.008 1.00 98.62 90 ALA A O 1
ATOM 661 N N . THR A 1 91 ? -0.950 7.521 1.293 1.00 98.62 91 THR A N 1
ATOM 662 C CA . THR A 1 91 ? -1.524 8.822 1.657 1.00 98.62 91 THR A CA 1
ATOM 663 C C . THR A 1 91 ? -3.054 8.838 1.610 1.00 98.62 91 THR A C 1
ATOM 665 O O . THR A 1 91 ? -3.683 9.486 2.445 1.00 98.62 91 THR A O 1
ATOM 668 N N . MET A 1 92 ? -3.691 8.113 0.683 1.00 98.19 92 MET A N 1
ATOM 669 C CA . MET A 1 92 ? -5.151 7.964 0.688 1.00 98.19 92 MET A CA 1
ATOM 670 C C . MET A 1 92 ? -5.641 7.255 1.956 1.00 98.19 92 MET A C 1
ATOM 672 O O . MET A 1 92 ? -6.581 7.742 2.579 1.00 98.19 92 MET A O 1
ATOM 676 N N . PHE A 1 93 ? -5.005 6.152 2.365 1.00 98.06 93 PHE A N 1
ATOM 677 C CA . PHE A 1 93 ? -5.379 5.451 3.598 1.00 98.06 93 PHE A CA 1
ATOM 678 C C . PHE A 1 93 ? -5.150 6.307 4.849 1.00 98.06 93 PHE A C 1
ATOM 680 O O . PHE A 1 93 ? -6.032 6.363 5.700 1.00 98.06 93 PHE A O 1
ATOM 687 N N . GLU A 1 94 ? -4.021 7.015 4.941 1.00 98.44 94 GLU A N 1
ATOM 688 C CA . GLU A 1 94 ? -3.727 7.942 6.047 1.00 98.44 94 GLU A CA 1
ATOM 689 C C . GLU A 1 94 ? -4.789 9.043 6.166 1.00 98.44 94 GLU A C 1
ATOM 691 O O . GLU A 1 94 ? -5.275 9.337 7.258 1.00 98.44 94 GLU A O 1
ATOM 696 N N . ASN A 1 95 ? -5.206 9.619 5.037 1.00 98.00 95 ASN A N 1
ATOM 697 C CA . ASN A 1 95 ? -6.248 10.642 5.028 1.00 98.00 95 ASN A CA 1
ATOM 698 C C . ASN A 1 95 ? -7.616 10.079 5.430 1.00 98.00 95 ASN A C 1
ATOM 700 O O . ASN A 1 95 ? -8.365 10.753 6.135 1.00 98.00 95 ASN A O 1
ATOM 704 N N . VAL A 1 96 ? -7.951 8.857 4.999 1.00 96.62 96 VAL A N 1
ATOM 705 C CA . VAL A 1 96 ? -9.192 8.187 5.415 1.00 96.62 96 VAL A CA 1
ATOM 706 C C . VAL A 1 96 ? -9.167 7.896 6.916 1.00 96.62 96 VAL A C 1
ATOM 708 O O . VAL A 1 96 ? -10.158 8.181 7.580 1.00 96.62 96 VAL A O 1
ATOM 711 N N . ALA A 1 97 ? -8.046 7.412 7.459 1.00 96.50 97 ALA A N 1
ATOM 712 C CA . ALA A 1 97 ? -7.863 7.177 8.894 1.00 96.50 97 ALA A CA 1
ATOM 713 C C . ALA A 1 97 ? -8.123 8.449 9.714 1.00 96.50 97 ALA A C 1
ATOM 715 O O . ALA A 1 97 ? -8.991 8.464 10.586 1.00 96.50 97 ALA A O 1
ATOM 716 N N . ALA A 1 98 ? -7.452 9.546 9.353 1.00 96.25 98 ALA A N 1
ATOM 717 C CA . ALA A 1 98 ? -7.576 10.831 10.041 1.00 96.25 98 ALA A CA 1
ATOM 718 C C . ALA A 1 98 ? -8.963 11.484 9.890 1.00 96.25 98 ALA A C 1
ATOM 720 O O . ALA A 1 98 ? -9.378 12.284 10.732 1.00 96.25 98 ALA A O 1
ATOM 721 N N . ALA A 1 99 ? -9.675 11.205 8.795 1.00 95.38 99 ALA A N 1
ATOM 722 C CA . ALA A 1 99 ? -11.046 11.668 8.605 1.00 95.38 99 ALA A CA 1
ATOM 723 C C . ALA A 1 99 ? -12.046 10.846 9.432 1.00 95.38 99 ALA A C 1
ATOM 725 O O . ALA A 1 99 ? -13.013 11.414 9.936 1.00 95.38 99 ALA A O 1
ATOM 726 N N . TRP A 1 100 ? -11.805 9.541 9.590 1.00 91.94 100 TRP A N 1
ATOM 727 C CA . TRP A 1 100 ? -12.684 8.632 10.327 1.00 91.94 100 TRP A CA 1
ATOM 728 C C . TRP A 1 100 ? -12.689 8.908 11.834 1.00 91.94 100 TRP A C 1
ATOM 730 O O . TRP A 1 100 ? -13.751 8.865 12.451 1.00 91.94 100 TRP A O 1
ATOM 740 N N . GLU A 1 101 ? -11.550 9.314 12.408 1.00 82.88 101 GLU A N 1
ATOM 741 C CA . GLU A 1 101 ? -11.455 9.700 13.829 1.00 82.88 101 GLU A CA 1
ATOM 742 C C . GLU A 1 101 ? -12.374 10.872 14.204 1.00 82.88 101 GLU A C 1
ATOM 744 O O . GLU A 1 101 ? -12.705 11.067 15.371 1.00 82.88 101 GLU A O 1
ATOM 749 N N . LYS A 1 102 ? -12.761 11.685 13.217 1.00 69.44 102 LYS A N 1
ATOM 750 C CA . LYS A 1 102 ? -13.602 12.874 13.403 1.00 69.44 102 LYS A CA 1
ATOM 751 C C . LYS A 1 102 ? -15.093 12.592 13.189 1.00 69.44 102 LYS A C 1
ATOM 753 O O . LYS A 1 102 ? -15.873 13.545 13.234 1.00 69.44 102 LYS A O 1
ATOM 758 N N . SER A 1 103 ? -15.465 11.344 12.886 1.00 63.97 103 SER A N 1
ATOM 759 C CA . SER A 1 103 ? -16.840 10.927 12.566 1.00 63.97 103 SER A CA 1
ATOM 760 C C . SER A 1 103 ? -17.591 10.295 13.731 1.00 63.97 103 SER A C 1
ATOM 762 O O . SER A 1 103 ? -16.936 9.840 14.694 1.00 63.97 103 SER A O 1
#